Protein AF-A0A0Q8QWX1-F1 (afdb_monomer_lite)

Foldseek 3Di:
DFQKKWFADPPDPKWIKIWHQDPLFIFIWIWFADLVLDIWTGGRNDIDDPCPPWWDFDDDRDSAKGFIATNVRDGQWMWGDDPPAIAIAHQTAINVNHTQWGADVQHIDGPGDIDTHPPHDRGD

Radius of gyration: 13.35 Å; chains: 1; bounding box: 36×28×30 Å

pLDDT: mean 73.09, std 13.47, range [31.92, 90.94]

Secondary structure (DSSP, 8-state):
--SEEEEE-TTSSS-EEEEEEETTEEEEEEEEE-TTS-EEEEETTEEESS--TT-EEEEEEETTEEEEE-TTS-EEEEEEEETTEEEEEEEEE-TTS-EEEEEETTEEEESS-EEE-TT-----

Structure (mmCIF, N/CA/C/O backbone):
data_AF-A0A0Q8QWX1-F1
#
_entry.id   AF-A0A0Q8QWX1-F1
#
loop_
_atom_site.group_PDB
_atom_site.id
_atom_site.type_symbol
_atom_site.label_atom_id
_atom_site.label_alt_id
_atom_site.label_comp_id
_atom_site.label_asym_id
_atom_site.label_entity_id
_atom_site.label_seq_id
_atom_site.pdbx_PDB_ins_code
_atom_site.Cartn_x
_atom_site.Cartn_y
_atom_site.Cartn_z
_atom_site.occupancy
_atom_site.B_iso_or_equiv
_atom_site.auth_seq_id
_atom_site.auth_comp_id
_atom_site.auth_asym_id
_atom_site.auth_atom_id
_atom_site.pdbx_PDB_model_num
ATOM 1 N N . MET A 1 1 ? -18.064 -0.257 6.386 1.00 57.66 1 MET A N 1
ATOM 2 C CA . MET A 1 1 ? -16.780 -0.575 7.038 1.00 57.66 1 MET A CA 1
ATOM 3 C C . MET A 1 1 ? -16.181 -1.756 6.305 1.00 57.66 1 MET A C 1
ATOM 5 O O . MET A 1 1 ? -16.746 -2.840 6.384 1.00 57.66 1 MET A O 1
ATOM 9 N N . CYS A 1 2 ? -15.138 -1.499 5.520 1.00 61.31 2 CYS A N 1
ATOM 10 C CA . CYS A 1 2 ? -14.437 -2.520 4.751 1.00 61.31 2 CYS A CA 1
ATOM 11 C C . CYS A 1 2 ? -13.676 -3.422 5.729 1.00 61.31 2 CYS A C 1
ATOM 13 O O . CYS A 1 2 ? -12.858 -2.917 6.485 1.00 61.31 2 CYS A O 1
ATOM 15 N N . ASP A 1 3 ? -13.970 -4.715 5.777 1.00 73.81 3 ASP A N 1
ATOM 16 C CA . ASP A 1 3 ? -13.273 -5.655 6.668 1.00 73.81 3 ASP A CA 1
ATOM 17 C C . ASP A 1 3 ? -11.949 -6.168 6.081 1.00 73.81 3 ASP A C 1
ATOM 19 O O . ASP A 1 3 ? -11.089 -6.664 6.814 1.00 73.81 3 ASP A O 1
ATOM 23 N N . TYR A 1 4 ? -11.784 -6.023 4.765 1.00 80.25 4 TYR A N 1
ATOM 24 C CA . TYR A 1 4 ? -10.652 -6.534 4.009 1.00 80.25 4 TYR A CA 1
ATOM 25 C C . TYR A 1 4 ? -10.417 -5.749 2.716 1.00 80.25 4 TYR A C 1
ATOM 27 O O . TYR A 1 4 ? -11.363 -5.375 2.025 1.00 80.25 4 TYR A O 1
ATOM 35 N N . PHE A 1 5 ? -9.161 -5.574 2.328 1.00 80.88 5 PHE A N 1
ATOM 36 C CA . PHE A 1 5 ? -8.777 -4.980 1.055 1.00 80.88 5 PHE A CA 1
ATOM 37 C C . PHE A 1 5 ? -7.471 -5.605 0.551 1.00 80.88 5 PHE A C 1
ATOM 39 O O . PHE A 1 5 ? -6.583 -5.902 1.346 1.00 80.88 5 PHE A O 1
ATOM 46 N N . GLU A 1 6 ? -7.353 -5.783 -0.764 1.00 86.88 6 GLU A N 1
ATOM 47 C CA . GLU A 1 6 ? -6.134 -6.247 -1.432 1.00 86.88 6 GLU A CA 1
ATOM 48 C C . GLU A 1 6 ? -5.912 -5.481 -2.744 1.00 86.88 6 GLU A C 1
ATOM 50 O O . GLU A 1 6 ? -6.830 -5.338 -3.556 1.00 86.88 6 GLU A O 1
ATOM 55 N N . LEU A 1 7 ? -4.675 -5.041 -2.968 1.00 87.25 7 LEU A N 1
ATOM 56 C CA . LEU A 1 7 ? -4.129 -4.550 -4.232 1.00 87.25 7 LEU A CA 1
ATOM 57 C C . LEU A 1 7 ? -2.976 -5.445 -4.666 1.00 87.25 7 LEU A C 1
ATOM 59 O O . LEU A 1 7 ? -2.096 -5.774 -3.873 1.00 87.25 7 LEU A O 1
ATOM 63 N N . GLY A 1 8 ? -2.933 -5.781 -5.948 1.00 88.38 8 GLY A N 1
ATOM 64 C CA . GLY A 1 8 ? -1.887 -6.616 -6.518 1.00 88.38 8 GLY A CA 1
ATOM 65 C C . GLY A 1 8 ? -2.031 -8.088 -6.137 1.00 88.38 8 GLY A C 1
ATOM 66 O O . GLY A 1 8 ? -3.138 -8.611 -6.024 1.00 88.38 8 GLY A O 1
ATOM 67 N N . ASN A 1 9 ? -0.903 -8.791 -6.019 1.00 86.62 9 ASN A N 1
ATOM 68 C CA . ASN A 1 9 ? -0.883 -10.233 -5.762 1.00 86.62 9 ASN A CA 1
ATOM 69 C C . ASN A 1 9 ? 0.281 -10.609 -4.839 1.00 86.62 9 ASN A C 1
ATOM 71 O O . ASN A 1 9 ? 1.443 -10.473 -5.222 1.00 86.62 9 ASN A O 1
ATOM 75 N N . SER A 1 10 ? -0.037 -11.165 -3.668 1.00 86.19 10 SER A N 1
ATOM 76 C CA . SER A 1 10 ? 0.939 -11.608 -2.660 1.00 86.19 10 SER A CA 1
ATOM 77 C C . SER A 1 10 ? 1.924 -12.666 -3.167 1.00 86.19 10 SER A C 1
ATOM 79 O O . SER A 1 10 ? 3.057 -12.738 -2.694 1.00 86.19 10 SER A O 1
ATOM 81 N N . SER A 1 11 ? 1.513 -13.469 -4.152 1.00 84.62 11 SER A N 1
ATOM 82 C CA . SER A 1 11 ? 2.333 -14.521 -4.769 1.00 84.62 11 SER A CA 1
ATOM 83 C C . SER A 1 11 ? 3.154 -14.029 -5.967 1.00 84.62 11 SER A C 1
ATOM 85 O O . SER A 1 11 ? 3.980 -14.774 -6.488 1.00 84.62 11 SER A O 1
ATOM 87 N N . GLY A 1 12 ? 2.906 -12.805 -6.448 1.00 81.81 12 GLY A N 1
ATOM 88 C CA . GLY A 1 12 ? 3.642 -12.204 -7.560 1.00 81.81 12 GLY A CA 1
ATOM 89 C C . GLY A 1 12 ? 4.986 -11.615 -7.128 1.00 81.81 12 GLY A C 1
ATOM 90 O O . GLY A 1 12 ? 5.315 -11.612 -5.946 1.00 81.81 12 GLY A O 1
ATOM 91 N N . ASN A 1 13 ? 5.747 -11.075 -8.086 1.00 79.12 13 ASN A N 1
ATOM 92 C CA . ASN A 1 13 ? 6.985 -10.312 -7.838 1.00 79.12 13 ASN A CA 1
ATOM 93 C C . ASN A 1 13 ? 6.783 -8.792 -7.911 1.00 79.12 13 ASN A C 1
ATOM 95 O O . ASN A 1 13 ? 7.735 -8.042 -7.732 1.00 79.12 13 ASN A O 1
ATOM 99 N N . ASP A 1 14 ? 5.564 -8.352 -8.198 1.00 87.00 14 ASP A N 1
ATOM 100 C CA . ASP A 1 14 ? 5.226 -6.941 -8.334 1.00 87.00 14 ASP A CA 1
ATOM 101 C C . ASP A 1 14 ? 4.660 -6.393 -7.010 1.00 87.00 14 ASP A C 1
ATOM 103 O O . ASP A 1 14 ? 4.822 -7.006 -5.948 1.00 87.00 14 ASP A O 1
ATOM 107 N N . VAL A 1 15 ? 4.013 -5.234 -7.073 1.00 87.81 15 VAL A N 1
ATOM 108 C CA . VAL A 1 15 ? 3.299 -4.610 -5.957 1.00 87.81 15 VAL A CA 1
ATOM 109 C C . VAL A 1 15 ? 2.233 -5.529 -5.343 1.00 87.81 15 VAL A C 1
ATOM 111 O O . VAL A 1 15 ? 1.484 -6.224 -6.036 1.00 87.81 15 VAL A O 1
ATOM 114 N N . TRP A 1 16 ? 2.152 -5.498 -4.017 1.00 90.94 16 TRP A N 1
ATOM 115 C CA . TRP A 1 16 ? 1.099 -6.128 -3.234 1.00 90.94 16 TRP A CA 1
ATOM 116 C C . TRP A 1 16 ? 0.822 -5.299 -1.982 1.00 90.94 16 TRP A C 1
ATOM 118 O O . TRP A 1 16 ? 1.752 -4.884 -1.298 1.00 90.94 16 TRP A O 1
ATOM 128 N N . LEU A 1 17 ? -0.442 -5.080 -1.653 1.00 88.25 17 LEU A N 1
ATOM 129 C CA . LEU A 1 17 ? -0.860 -4.475 -0.397 1.00 88.25 17 LEU A CA 1
ATOM 130 C C . LEU A 1 17 ? -2.150 -5.141 0.060 1.00 88.25 17 LEU A C 1
ATOM 132 O O . LEU A 1 17 ? -3.087 -5.268 -0.716 1.00 88.25 17 LEU A O 1
ATOM 136 N N . GLU A 1 18 ? -2.202 -5.550 1.314 1.00 88.12 18 GLU A N 1
ATOM 137 C CA . GLU A 1 18 ? -3.357 -6.155 1.956 1.00 88.12 18 GLU A CA 1
ATOM 138 C C . GLU A 1 18 ? -3.635 -5.428 3.270 1.00 88.12 18 GLU A C 1
ATOM 140 O O . GLU A 1 18 ? -2.713 -5.124 4.027 1.00 88.12 18 GLU A O 1
ATOM 145 N N . GLY A 1 19 ? -4.909 -5.172 3.552 1.00 83.75 19 GLY A N 1
ATOM 146 C CA . GLY A 1 19 ? -5.383 -4.645 4.825 1.00 83.75 19 GLY A CA 1
ATOM 147 C C . GLY A 1 19 ? -6.556 -5.462 5.343 1.00 83.75 19 GLY A C 1
ATOM 148 O O . GLY A 1 19 ? -7.443 -5.838 4.578 1.00 83.75 19 GLY A O 1
ATOM 149 N N . ARG A 1 20 ? -6.572 -5.739 6.645 1.00 83.75 20 ARG A N 1
ATOM 150 C CA . ARG A 1 20 ? -7.645 -6.492 7.309 1.00 83.75 20 ARG A CA 1
ATOM 151 C C . ARG A 1 20 ? -7.862 -6.003 8.732 1.00 83.75 20 ARG A C 1
ATOM 153 O O . ARG A 1 20 ? -6.916 -5.545 9.366 1.00 83.75 20 ARG A O 1
ATOM 160 N N . ILE A 1 21 ? -9.078 -6.160 9.247 1.00 76.69 21 ILE A N 1
ATOM 161 C CA . ILE A 1 21 ? -9.365 -5.881 10.659 1.00 76.69 21 ILE A CA 1
ATOM 162 C C . ILE A 1 21 ? -8.972 -7.096 11.511 1.00 76.69 21 ILE A C 1
ATOM 164 O O . ILE A 1 21 ? -9.502 -8.192 11.326 1.00 76.69 21 ILE A O 1
ATOM 168 N N . VAL A 1 22 ? -8.065 -6.897 12.465 1.00 78.88 22 VAL A N 1
ATOM 169 C CA . VAL A 1 22 ? -7.658 -7.873 13.484 1.00 78.88 22 VAL A CA 1
ATOM 170 C C . VAL A 1 22 ? -7.937 -7.253 14.846 1.00 78.88 22 VAL A C 1
ATOM 172 O O . VAL A 1 22 ? -7.451 -6.170 15.134 1.00 78.88 22 VAL A O 1
ATOM 175 N N . GLU A 1 23 ? -8.769 -7.906 15.661 1.00 81.31 23 GLU A N 1
ATOM 176 C CA . GLU A 1 23 ? -9.106 -7.438 17.021 1.00 81.31 23 GLU A CA 1
ATOM 177 C C . GLU A 1 23 ? -9.652 -5.992 17.091 1.00 81.31 23 GLU A C 1
ATOM 179 O O . GLU A 1 23 ? -9.574 -5.334 18.121 1.00 81.31 23 GLU A O 1
ATOM 184 N N . GLY A 1 24 ? -10.271 -5.509 16.007 1.00 73.75 24 GLY A N 1
ATOM 185 C CA . GLY A 1 24 ? -10.820 -4.150 15.917 1.00 73.75 24 GLY A CA 1
ATOM 186 C C . GLY A 1 24 ? -9.850 -3.104 15.360 1.00 73.75 24 GLY A C 1
ATOM 187 O O . GLY A 1 24 ? -10.258 -1.963 15.168 1.00 73.75 24 GLY A O 1
ATOM 188 N N . GLU A 1 25 ? -8.616 -3.489 15.034 1.00 72.50 25 GLU A N 1
ATOM 189 C CA . GLU A 1 25 ? -7.600 -2.619 14.438 1.00 72.50 25 GLU A CA 1
ATOM 190 C C . GLU A 1 25 ? -7.310 -3.019 12.989 1.00 72.50 25 GLU A C 1
ATOM 192 O O . GLU A 1 25 ? -7.311 -4.203 12.644 1.00 72.50 25 GLU A O 1
ATOM 197 N N . PHE A 1 26 ? -7.036 -2.046 12.118 1.00 74.06 26 PHE A N 1
ATOM 198 C CA . PHE A 1 26 ? -6.544 -2.357 10.779 1.00 74.06 26 PHE A CA 1
ATOM 199 C C . PHE A 1 26 ? -5.061 -2.724 10.810 1.00 74.06 26 PHE A C 1
ATOM 201 O O . PHE A 1 26 ? -4.203 -1.954 11.245 1.00 74.06 26 PHE A O 1
ATOM 208 N N . VAL A 1 27 ? -4.767 -3.896 10.258 1.00 80.12 27 VAL A N 1
ATOM 209 C CA . VAL A 1 27 ? -3.419 -4.426 10.098 1.00 80.12 27 VAL A CA 1
ATOM 210 C C . VAL A 1 27 ? -3.103 -4.540 8.615 1.00 80.12 27 VAL A C 1
ATOM 212 O O . VAL A 1 27 ? -3.881 -5.130 7.860 1.00 80.12 27 VAL A O 1
ATOM 215 N N . PHE A 1 28 ? -1.948 -4.009 8.212 1.00 81.75 28 PHE A N 1
ATOM 216 C CA . PHE A 1 28 ? -1.520 -3.991 6.816 1.00 81.75 28 PHE A CA 1
ATOM 217 C C . PHE A 1 28 ? -0.265 -4.817 6.575 1.00 81.75 28 PHE A C 1
ATOM 219 O O . PHE A 1 28 ? 0.695 -4.770 7.343 1.00 81.75 28 PHE A O 1
ATOM 226 N N . ASN A 1 29 ? -0.249 -5.525 5.453 1.00 86.50 29 ASN A N 1
ATOM 227 C CA . ASN A 1 29 ? 0.911 -6.245 4.950 1.00 86.50 29 ASN A CA 1
ATOM 228 C C . ASN A 1 29 ? 1.105 -5.909 3.477 1.00 86.50 29 ASN A C 1
ATOM 230 O O . ASN A 1 29 ? 0.133 -5.743 2.751 1.00 86.50 29 ASN A O 1
ATOM 234 N N . GLY A 1 30 ? 2.339 -5.803 3.003 1.00 87.56 30 GLY A N 1
ATOM 235 C CA . GLY A 1 30 ? 2.540 -5.449 1.607 1.00 87.56 30 GLY A CA 1
ATOM 236 C C . GLY A 1 30 ? 3.980 -5.468 1.148 1.00 87.56 30 GLY A C 1
ATOM 237 O O . GLY A 1 30 ? 4.914 -5.397 1.940 1.00 87.56 30 GLY A O 1
ATOM 238 N N . ARG A 1 31 ? 4.140 -5.530 -0.168 1.00 88.12 31 ARG A N 1
ATOM 239 C CA . ARG A 1 31 ? 5.359 -5.250 -0.910 1.00 88.12 31 ARG A CA 1
ATOM 240 C C . ARG A 1 31 ? 5.095 -4.027 -1.783 1.00 88.12 31 ARG A C 1
ATOM 242 O O . ARG A 1 31 ? 4.332 -4.106 -2.743 1.00 88.12 31 ARG A O 1
ATOM 249 N N . LEU A 1 32 ? 5.718 -2.906 -1.450 1.00 85.75 32 LEU A N 1
ATOM 250 C CA . LEU A 1 32 ? 5.459 -1.614 -2.078 1.00 85.75 32 LEU A CA 1
ATOM 251 C C . LEU A 1 32 ? 6.727 -1.102 -2.748 1.00 85.75 32 LEU A C 1
ATOM 253 O O . LEU A 1 32 ? 7.816 -1.219 -2.187 1.00 85.75 32 LEU A O 1
ATOM 257 N N . TYR A 1 33 ? 6.582 -0.507 -3.926 1.00 84.19 33 TYR A N 1
ATOM 258 C CA . TYR A 1 33 ? 7.677 0.192 -4.586 1.00 84.19 33 TYR A CA 1
ATOM 259 C C . TYR A 1 33 ? 7.436 1.694 -4.532 1.00 84.19 33 TYR A C 1
ATOM 261 O O . TYR A 1 33 ? 6.314 2.170 -4.719 1.00 84.19 33 TYR A O 1
ATOM 269 N N . LEU A 1 34 ? 8.514 2.430 -4.282 1.00 78.19 34 LEU A N 1
ATOM 270 C CA . LEU A 1 34 ? 8.559 3.872 -4.463 1.00 78.19 34 LEU A CA 1
ATOM 271 C C . LEU A 1 34 ? 8.683 4.210 -5.950 1.00 78.19 34 LEU A C 1
ATOM 273 O O . LEU A 1 34 ? 9.104 3.385 -6.762 1.00 78.19 34 LEU A O 1
ATOM 277 N N . LYS A 1 35 ? 8.422 5.472 -6.297 1.00 79.88 35 LYS A N 1
ATOM 278 C CA . LYS A 1 35 ? 8.585 5.999 -7.662 1.00 79.88 35 LYS A CA 1
ATOM 279 C C . LYS A 1 35 ? 9.973 5.734 -8.261 1.00 79.88 35 LYS A C 1
ATOM 281 O O . LYS A 1 35 ? 10.110 5.584 -9.469 1.00 79.88 35 LYS A O 1
ATOM 286 N N . ASN A 1 36 ? 11.008 5.683 -7.422 1.00 77.50 36 ASN A N 1
ATOM 287 C CA . ASN A 1 36 ? 12.392 5.409 -7.824 1.00 77.50 36 ASN A CA 1
ATOM 288 C C . ASN A 1 36 ? 12.735 3.904 -7.894 1.00 77.50 36 ASN A C 1
ATOM 290 O O . ASN A 1 36 ? 13.905 3.559 -8.044 1.00 77.50 36 ASN A O 1
ATOM 294 N N . GLY A 1 37 ? 11.750 3.012 -7.751 1.00 76.38 37 GLY A N 1
ATOM 295 C CA . GLY A 1 37 ? 11.931 1.560 -7.789 1.00 76.38 37 GLY A CA 1
ATOM 296 C C . GLY A 1 37 ? 12.489 0.949 -6.500 1.00 76.38 37 GLY A C 1
ATOM 297 O O . GLY A 1 37 ? 12.657 -0.270 -6.433 1.00 76.38 37 GLY A O 1
ATOM 298 N N . LYS A 1 38 ? 12.761 1.747 -5.454 1.00 78.00 38 LYS A N 1
ATOM 299 C CA . LYS A 1 38 ? 13.148 1.214 -4.140 1.00 78.00 38 LYS A CA 1
ATOM 300 C C . LYS A 1 38 ? 11.991 0.399 -3.555 1.00 78.00 38 LYS A C 1
ATOM 302 O O . LYS A 1 38 ? 10.852 0.864 -3.514 1.00 78.00 38 LYS A O 1
ATOM 307 N N . LEU A 1 39 ? 12.309 -0.799 -3.072 1.00 78.50 39 LEU A N 1
ATOM 308 C CA . LEU A 1 39 ? 11.355 -1.706 -2.444 1.00 78.50 39 LEU A CA 1
ATOM 309 C C . LEU A 1 39 ? 11.232 -1.444 -0.936 1.00 78.50 39 LEU A C 1
ATOM 311 O O . LEU A 1 39 ? 12.239 -1.383 -0.230 1.00 78.50 39 LEU A O 1
ATOM 315 N N . GLY A 1 40 ? 9.999 -1.406 -0.437 1.00 75.12 40 GLY A N 1
ATOM 316 C CA . GLY A 1 40 ? 9.658 -1.530 0.978 1.00 75.12 40 GLY A CA 1
ATOM 317 C C . GLY A 1 40 ? 8.717 -2.700 1.217 1.00 75.12 40 GLY A C 1
ATOM 318 O O . GLY A 1 40 ? 7.897 -3.046 0.368 1.00 75.12 40 GLY A O 1
ATOM 319 N N . THR A 1 41 ? 8.838 -3.338 2.378 1.00 76.25 41 THR A N 1
ATOM 320 C CA . THR A 1 41 ? 7.844 -4.313 2.838 1.00 76.25 41 THR A CA 1
ATOM 321 C C . THR A 1 41 ? 7.144 -3.743 4.059 1.00 76.25 41 THR A C 1
ATOM 323 O O . THR A 1 41 ? 7.756 -3.079 4.891 1.00 76.25 41 THR A O 1
ATOM 326 N N . LEU A 1 42 ? 5.851 -3.992 4.164 1.00 77.88 42 LEU A N 1
ATOM 327 C CA . LEU A 1 42 ? 5.049 -3.701 5.333 1.00 77.88 42 LEU A CA 1
ATOM 328 C C . LEU A 1 42 ? 4.641 -5.038 5.945 1.00 77.88 42 LEU A C 1
ATOM 330 O O . LEU A 1 42 ? 4.128 -5.898 5.230 1.00 77.88 42 LEU A O 1
ATOM 334 N N . ILE A 1 43 ? 4.906 -5.234 7.234 1.00 78.19 43 ILE A N 1
ATOM 335 C CA . ILE A 1 43 ? 4.427 -6.397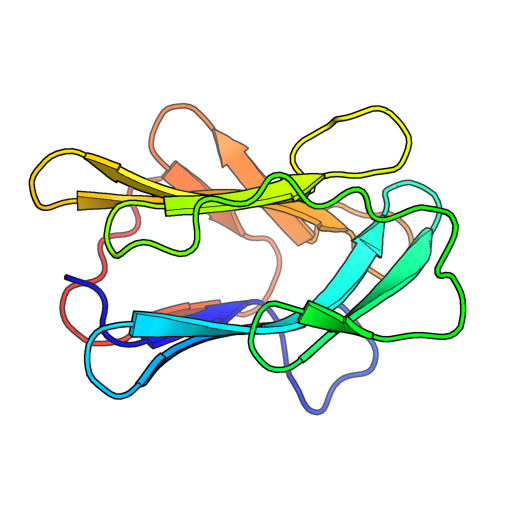 7.982 1.00 78.19 43 ILE A CA 1
ATOM 336 C C . ILE A 1 43 ? 3.787 -5.909 9.273 1.00 78.19 43 ILE A C 1
ATOM 338 O O . ILE A 1 43 ? 4.439 -5.232 10.068 1.00 78.19 43 ILE A O 1
ATOM 342 N N . ASP A 1 44 ? 2.526 -6.265 9.472 1.00 76.88 44 ASP A N 1
ATOM 343 C CA . ASP A 1 44 ? 1.697 -5.865 10.607 1.00 76.88 44 ASP A CA 1
ATOM 344 C C . ASP A 1 44 ? 1.643 -4.340 10.825 1.00 76.88 44 ASP A C 1
ATOM 346 O O . ASP A 1 44 ? 1.734 -3.848 11.945 1.00 76.88 44 ASP A O 1
ATOM 350 N N . SER A 1 45 ? 1.533 -3.571 9.738 1.00 72.44 45 SER A N 1
ATOM 351 C CA . SER A 1 45 ? 1.557 -2.097 9.719 1.00 72.44 45 SER A CA 1
ATOM 352 C C . SER A 1 45 ? 2.921 -1.465 10.045 1.00 72.44 45 SER A C 1
ATOM 354 O O . SER A 1 45 ? 3.035 -0.236 10.130 1.00 72.44 45 SER A O 1
ATOM 356 N N . PHE A 1 46 ? 3.982 -2.271 10.160 1.00 72.00 46 PHE A N 1
ATOM 357 C CA . PHE A 1 46 ? 5.355 -1.807 10.363 1.00 72.00 46 PHE A CA 1
ATOM 358 C C . PHE A 1 46 ? 6.205 -1.977 9.105 1.00 72.00 46 PHE A C 1
ATOM 360 O O . PHE A 1 46 ? 6.240 -3.075 8.540 1.00 72.00 46 PHE A O 1
ATOM 367 N N . PRO A 1 47 ? 6.951 -0.941 8.681 1.00 70.44 47 PRO A N 1
ATOM 368 C CA . PRO A 1 47 ? 7.971 -1.107 7.658 1.00 70.44 47 PRO A CA 1
ATOM 369 C C . PRO A 1 47 ? 8.987 -2.171 8.095 1.00 70.44 47 PRO A C 1
ATOM 371 O O . PRO A 1 47 ? 9.574 -2.088 9.174 1.00 70.44 47 PRO A O 1
ATOM 374 N N . LYS A 1 48 ? 9.198 -3.184 7.257 1.00 65.06 48 LYS A N 1
ATOM 375 C CA . LYS A 1 48 ? 10.255 -4.189 7.387 1.00 65.06 48 LYS A CA 1
ATOM 376 C C . LYS A 1 48 ? 11.026 -4.253 6.072 1.00 65.06 48 LYS A C 1
ATOM 378 O O . LYS A 1 48 ? 10.443 -4.196 4.997 1.00 65.06 48 LYS A O 1
ATOM 383 N N . GLY A 1 49 ? 12.347 -4.375 6.127 1.00 52.91 49 GLY A N 1
ATOM 384 C CA . GLY A 1 49 ? 13.161 -4.493 4.916 1.00 52.91 49 GLY A CA 1
ATOM 385 C C . GLY A 1 49 ? 14.572 -3.928 5.067 1.00 52.91 49 GLY A C 1
ATOM 386 O O . GLY A 1 49 ? 14.880 -3.311 6.085 1.00 52.91 49 GLY A O 1
ATOM 387 N N . PRO A 1 50 ? 15.437 -4.151 4.061 1.00 39.91 50 PRO A N 1
ATOM 388 C CA . PRO A 1 50 ? 16.859 -3.802 4.111 1.00 39.91 50 PRO A CA 1
ATOM 389 C C . PRO A 1 50 ? 17.128 -2.292 4.063 1.00 39.91 50 PRO A C 1
ATOM 391 O O . PRO A 1 50 ? 18.250 -1.871 4.322 1.00 39.91 50 PRO A O 1
ATOM 394 N N . VAL A 1 51 ? 16.117 -1.480 3.744 1.00 48.25 51 VAL A N 1
ATOM 395 C CA . VAL A 1 51 ? 16.234 -0.025 3.644 1.00 48.25 51 VAL A CA 1
ATOM 396 C C . VAL A 1 51 ? 15.424 0.606 4.777 1.00 48.25 51 VAL A C 1
ATOM 398 O O . VAL A 1 51 ? 14.255 0.938 4.611 1.00 48.25 51 VAL A O 1
ATOM 401 N N . GLN A 1 52 ? 16.030 0.719 5.963 1.00 47.91 52 GLN A N 1
ATOM 402 C CA . GLN A 1 52 ? 15.474 1.536 7.055 1.00 47.91 52 GLN A CA 1
ATOM 403 C C . GLN A 1 52 ? 15.479 3.033 6.686 1.00 47.91 52 GLN A C 1
ATOM 405 O O . GLN A 1 52 ? 14.660 3.805 7.175 1.00 47.91 52 GLN A O 1
ATOM 410 N N . GLU A 1 53 ? 16.376 3.427 5.779 1.00 48.28 53 GLU A N 1
ATOM 411 C CA . GLU A 1 53 ? 16.546 4.783 5.258 1.00 48.28 53 GLU A CA 1
ATOM 412 C C . GLU A 1 53 ? 15.594 5.034 4.077 1.00 48.28 53 GLU A C 1
ATOM 414 O O . GLU A 1 53 ? 15.953 4.878 2.911 1.00 48.28 53 GLU A O 1
ATOM 419 N N . GLY A 1 54 ? 14.339 5.371 4.366 1.00 46.59 54 GLY A N 1
ATOM 420 C CA . GLY A 1 54 ? 13.420 5.843 3.323 1.00 46.59 54 GLY A CA 1
ATOM 421 C C . GLY A 1 54 ? 11.932 5.735 3.627 1.00 46.59 54 GLY A C 1
ATOM 422 O O . GLY A 1 54 ? 11.116 6.130 2.800 1.00 46.59 54 GLY A O 1
ATOM 423 N N . TRP A 1 55 ? 11.582 5.203 4.797 1.00 59.75 55 TRP A N 1
ATOM 424 C CA . TRP A 1 55 ? 10.203 5.040 5.238 1.00 59.75 55 TRP A CA 1
ATOM 425 C C . TRP A 1 55 ? 10.045 5.765 6.567 1.00 59.75 55 TRP A C 1
ATOM 427 O O . TRP A 1 55 ? 10.510 5.286 7.604 1.00 59.75 55 TRP A O 1
ATOM 437 N N . THR A 1 56 ? 9.423 6.940 6.540 1.00 51.97 56 THR A N 1
ATOM 438 C CA . THR A 1 56 ? 9.215 7.739 7.750 1.00 51.97 56 THR A CA 1
ATOM 439 C C . THR A 1 56 ? 7.794 7.493 8.236 1.00 51.97 56 THR A C 1
ATOM 441 O O . THR A 1 56 ? 6.822 7.853 7.579 1.00 51.97 56 THR A O 1
ATOM 444 N N . GLN A 1 57 ? 7.642 6.828 9.379 1.00 55.50 57 GLN A N 1
ATOM 445 C CA . GLN A 1 57 ? 6.322 6.600 9.960 1.00 55.50 57 GLN A CA 1
ATOM 446 C C . GLN A 1 57 ? 5.760 7.914 10.519 1.00 55.50 57 GLN A C 1
ATOM 448 O O . GLN A 1 57 ? 6.404 8.543 11.361 1.00 55.50 57 GLN A O 1
ATOM 453 N N . ARG A 1 58 ? 4.520 8.272 10.160 1.00 49.97 58 ARG A N 1
ATOM 454 C CA . ARG A 1 58 ? 3.698 9.168 10.983 1.00 49.97 58 ARG A CA 1
ATOM 455 C C . ARG A 1 58 ? 2.597 8.341 11.632 1.00 49.97 58 ARG A C 1
ATOM 457 O O . ARG A 1 58 ? 1.691 7.836 10.985 1.00 49.97 58 ARG A O 1
ATOM 464 N N . ARG A 1 59 ? 2.728 8.129 12.941 1.00 50.12 59 ARG A N 1
ATOM 465 C CA . ARG A 1 59 ? 1.847 7.249 13.709 1.00 50.12 59 ARG A CA 1
ATOM 466 C C . ARG A 1 59 ? 0.684 8.045 14.293 1.00 50.12 59 ARG A C 1
ATOM 468 O O . ARG A 1 59 ? 0.858 8.773 15.266 1.00 50.12 59 ARG A O 1
ATOM 475 N N . LYS A 1 60 ? -0.508 7.811 13.765 1.00 49.12 60 LYS A N 1
ATOM 476 C CA . LYS A 1 60 ? -1.614 7.351 14.602 1.00 49.12 60 LYS A CA 1
ATOM 477 C C . LYS A 1 60 ? -1.922 5.941 14.114 1.00 49.12 60 LYS A C 1
ATOM 479 O O . LYS A 1 60 ? -2.094 5.742 12.927 1.00 49.12 60 LYS A O 1
ATOM 484 N N . LEU A 1 61 ? -1.766 4.954 14.989 1.00 52.81 61 LEU A N 1
ATOM 485 C CA . LEU A 1 61 ? -2.346 3.625 14.811 1.00 52.81 61 LEU A CA 1
ATOM 486 C C . LEU A 1 61 ? -3.574 3.659 15.706 1.00 52.81 61 LEU A C 1
ATOM 488 O O . LEU A 1 61 ? -3.520 3.226 16.852 1.00 52.81 61 LEU A O 1
ATOM 492 N N . ASP A 1 62 ? -4.608 4.342 15.257 1.00 57.91 62 ASP A N 1
ATOM 493 C CA . ASP A 1 62 ? -5.909 4.277 15.897 1.00 57.91 62 ASP A CA 1
ATOM 494 C C . ASP A 1 62 ? -6.924 3.821 14.849 1.00 57.91 62 ASP A C 1
ATOM 496 O O . ASP A 1 62 ? -6.589 3.645 13.675 1.00 57.91 62 ASP A O 1
ATOM 500 N N . ALA A 1 63 ? -8.155 3.554 15.277 1.00 59.41 63 ALA A N 1
ATOM 501 C CA . ALA A 1 63 ? -9.215 3.110 14.376 1.00 59.41 63 ALA A CA 1
ATOM 502 C C . ALA A 1 63 ? -9.530 4.135 13.267 1.00 59.41 63 ALA A C 1
ATOM 504 O O . ALA A 1 63 ? -10.228 3.795 12.311 1.00 59.41 63 ALA A O 1
ATOM 505 N N . ASP A 1 64 ? -9.015 5.362 13.393 1.00 64.81 64 ASP A N 1
ATOM 506 C CA . ASP A 1 64 ? -9.375 6.502 12.567 1.00 64.81 64 ASP A CA 1
ATOM 507 C C . ASP A 1 64 ? -8.318 6.835 11.502 1.00 64.81 64 ASP A C 1
ATOM 509 O O . ASP A 1 64 ? -8.615 7.622 10.600 1.00 64.81 64 ASP A O 1
ATOM 513 N N . GLY A 1 65 ? -7.126 6.219 11.528 1.00 66.56 65 GLY A N 1
ATOM 514 C CA . GLY A 1 65 ? -6.206 6.313 10.396 1.00 66.56 65 GLY A CA 1
ATOM 515 C C . GLY A 1 65 ? -4.805 5.730 10.568 1.00 66.56 65 GLY A C 1
ATOM 516 O O . GLY A 1 65 ? -4.438 5.206 11.616 1.00 66.56 65 GLY A O 1
ATOM 517 N N . TYR A 1 66 ? -4.034 5.806 9.481 1.00 74.12 66 TYR A N 1
ATOM 518 C CA . TYR A 1 66 ? -2.630 5.405 9.345 1.00 74.12 66 TYR A CA 1
ATOM 519 C C . TYR A 1 66 ? -2.022 6.066 8.106 1.00 74.12 66 TYR A C 1
ATOM 521 O O . TYR A 1 66 ? -2.681 6.127 7.072 1.00 74.12 66 TYR A O 1
ATOM 529 N N . GLU A 1 67 ? -0.753 6.473 8.169 1.00 76.69 67 GLU A N 1
ATOM 530 C CA . GLU A 1 67 ? 0.000 6.964 7.010 1.00 76.69 67 GLU A CA 1
ATOM 531 C C . GLU A 1 67 ? 1.416 6.371 6.974 1.00 76.69 67 GLU A C 1
ATOM 533 O O . GLU A 1 67 ? 2.135 6.302 7.978 1.00 76.69 67 GLU A O 1
ATOM 538 N N . LEU A 1 68 ? 1.830 5.988 5.773 1.00 75.50 68 LEU A N 1
ATOM 539 C CA . LEU A 1 68 ? 3.162 5.552 5.400 1.00 75.50 68 LEU A CA 1
ATOM 540 C C . LEU A 1 68 ? 3.738 6.572 4.422 1.00 75.50 68 LEU A C 1
ATOM 542 O O . LEU A 1 68 ? 3.216 6.740 3.317 1.00 75.50 68 LEU A O 1
ATOM 546 N N . LEU A 1 69 ? 4.813 7.237 4.840 1.00 77.00 69 LEU A N 1
ATOM 547 C CA . LEU A 1 69 ? 5.453 8.301 4.075 1.00 77.00 69 LEU A CA 1
ATOM 548 C C . LEU A 1 69 ? 6.789 7.841 3.491 1.00 77.00 69 LEU A C 1
ATOM 550 O O . LEU A 1 69 ? 7.481 7.004 4.085 1.00 77.00 69 LEU A O 1
ATOM 554 N N . ASP A 1 70 ? 7.164 8.424 2.356 1.00 73.31 70 ASP A N 1
ATOM 555 C CA . ASP A 1 70 ? 8.498 8.260 1.778 1.00 73.31 70 ASP A CA 1
ATOM 556 C C . ASP A 1 70 ? 9.559 9.122 2.495 1.00 73.31 70 ASP A C 1
ATOM 558 O O . ASP A 1 70 ? 9.312 9.751 3.531 1.00 73.31 70 ASP A O 1
ATOM 562 N N . GLU A 1 71 ? 10.776 9.137 1.946 1.00 72.00 71 GLU A N 1
ATOM 563 C CA . GLU A 1 71 ? 11.900 9.937 2.450 1.00 72.00 71 GLU A CA 1
ATOM 564 C C . GLU A 1 71 ? 11.689 11.458 2.327 1.00 72.00 71 GLU A C 1
ATOM 566 O O . GLU A 1 71 ? 12.365 12.227 3.009 1.00 72.00 71 GLU A O 1
ATOM 571 N N . HIS A 1 72 ? 10.734 11.897 1.503 1.00 75.69 72 HIS A N 1
ATOM 572 C CA . HIS A 1 72 ? 10.382 13.299 1.274 1.00 75.69 72 HIS A CA 1
ATOM 573 C C . HIS A 1 72 ? 9.122 13.735 2.039 1.00 75.69 72 HIS A C 1
ATOM 575 O O . HIS A 1 72 ? 8.789 14.919 2.032 1.00 75.69 72 HIS A O 1
ATOM 581 N N . GLY A 1 73 ? 8.442 12.809 2.724 1.00 73.12 73 GLY A N 1
ATOM 582 C CA . GLY A 1 73 ? 7.199 13.072 3.451 1.00 73.12 73 GLY A CA 1
ATOM 583 C C . GLY A 1 73 ? 5.929 12.914 2.612 1.00 73.12 73 GLY A C 1
ATOM 584 O O . GLY A 1 73 ? 4.858 13.296 3.078 1.00 73.12 73 GLY A O 1
ATOM 585 N N . GLU A 1 74 ? 6.023 12.347 1.409 1.00 76.75 74 GLU A N 1
ATOM 586 C CA . GLU A 1 74 ? 4.873 12.076 0.543 1.00 76.75 74 GLU A CA 1
ATOM 587 C C . GLU A 1 74 ? 4.141 10.806 0.987 1.00 76.75 74 GLU A C 1
ATOM 589 O O . GLU A 1 74 ? 4.773 9.790 1.287 1.00 76.75 74 GLU A O 1
ATOM 594 N N . VAL A 1 75 ? 2.803 10.838 0.998 1.00 76.06 75 VAL A N 1
ATOM 595 C CA . VAL A 1 75 ? 1.979 9.672 1.355 1.00 76.06 75 VAL A CA 1
ATOM 596 C C . VAL A 1 75 ? 2.081 8.617 0.257 1.00 76.06 75 VAL A C 1
ATOM 598 O O . VAL A 1 75 ? 1.605 8.802 -0.864 1.00 76.06 75 VAL A O 1
ATOM 601 N N . ILE A 1 76 ? 2.677 7.480 0.607 1.00 77.75 76 ILE A N 1
ATOM 602 C CA . ILE A 1 76 ? 2.765 6.284 -0.239 1.00 77.75 76 ILE A CA 1
ATOM 603 C C . ILE A 1 76 ? 1.503 5.450 -0.077 1.00 77.75 76 ILE A C 1
ATOM 605 O O . ILE A 1 76 ? 0.954 4.912 -1.038 1.00 77.75 76 ILE A O 1
ATOM 609 N N . PHE A 1 77 ? 1.076 5.308 1.169 1.00 77.50 77 PHE A N 1
ATOM 610 C CA . PHE A 1 77 ? -0.119 4.586 1.536 1.00 77.50 77 PHE A CA 1
ATOM 611 C C . PHE A 1 77 ? -0.643 5.142 2.850 1.00 77.50 77 PHE A C 1
ATOM 613 O O . PHE A 1 77 ? 0.118 5.355 3.784 1.00 77.50 77 PHE A O 1
ATOM 620 N N . GLY A 1 78 ? -1.942 5.313 2.953 1.00 74.69 78 GLY A N 1
ATOM 621 C CA . GLY A 1 78 ? -2.613 5.608 4.189 1.00 74.69 78 GLY A CA 1
ATOM 622 C C . GLY A 1 78 ? -4.073 5.223 4.101 1.00 74.69 78 GLY A C 1
ATOM 623 O O . GLY A 1 78 ? -4.614 4.949 3.029 1.00 74.69 78 GLY A O 1
ATOM 624 N N . TYR A 1 79 ? -4.714 5.199 5.254 1.00 73.88 79 TYR A N 1
ATOM 625 C CA . TYR A 1 79 ? -6.160 5.223 5.315 1.00 73.88 79 TYR A CA 1
ATOM 626 C C . TYR A 1 79 ? -6.591 6.189 6.407 1.00 73.88 79 TYR A C 1
ATOM 628 O O . TYR A 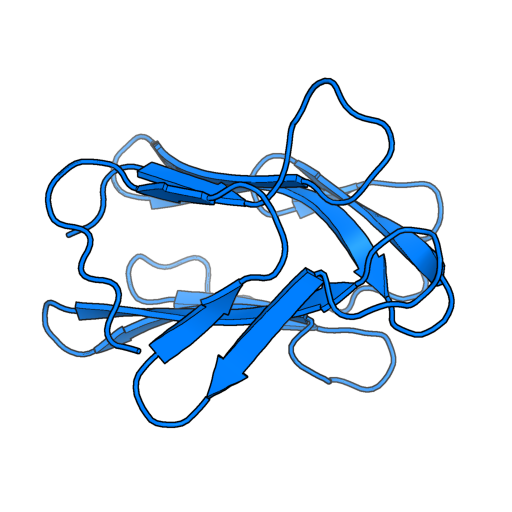1 79 ? -5.855 6.432 7.364 1.00 73.88 79 TYR A O 1
ATOM 636 N N . HIS A 1 80 ? -7.796 6.717 6.273 1.00 73.50 80 HIS A N 1
ATOM 637 C CA . HIS A 1 80 ? -8.460 7.453 7.332 1.00 73.50 80 HIS A CA 1
ATOM 638 C C . HIS A 1 80 ? -9.958 7.164 7.315 1.00 73.50 80 HIS A C 1
ATOM 640 O O . HIS A 1 80 ? -10.530 6.780 6.291 1.00 73.50 80 HIS A O 1
ATOM 646 N N . VAL A 1 81 ? -10.604 7.321 8.466 1.00 67.81 81 VAL A N 1
ATOM 647 C CA . VAL A 1 81 ? -12.053 7.158 8.592 1.00 67.81 81 VAL A CA 1
ATOM 648 C C . VAL A 1 81 ? -12.712 8.531 8.598 1.00 67.81 81 VAL A C 1
ATOM 650 O O . VAL A 1 81 ? -12.564 9.298 9.545 1.00 67.81 81 VAL A O 1
ATOM 653 N N . ASP A 1 82 ? -13.478 8.827 7.548 1.00 72.50 82 ASP A N 1
ATOM 654 C CA . ASP A 1 82 ? -14.360 9.994 7.497 1.00 72.50 82 ASP A CA 1
ATOM 655 C C . ASP A 1 82 ? -15.808 9.550 7.766 1.00 72.50 82 ASP A C 1
ATOM 657 O O . ASP A 1 82 ? -16.519 8.993 6.916 1.00 72.50 82 ASP A O 1
ATOM 661 N N . GLY A 1 83 ? -16.233 9.699 9.022 1.00 75.06 83 GLY A N 1
ATOM 662 C CA . GLY A 1 83 ? -17.538 9.253 9.501 1.00 75.06 83 GLY A CA 1
ATOM 663 C C . GLY A 1 83 ? -17.703 7.728 9.465 1.00 75.06 83 GLY A C 1
ATOM 664 O O . GLY A 1 83 ? -17.334 7.032 10.403 1.00 75.06 83 GLY A O 1
ATOM 665 N N . LYS A 1 84 ? -18.335 7.197 8.408 1.00 67.38 84 LYS A N 1
ATOM 666 C CA . LYS A 1 84 ? -18.536 5.741 8.195 1.00 67.38 84 LYS A CA 1
ATOM 667 C C . LYS A 1 84 ? -17.801 5.208 6.964 1.00 67.38 84 LYS A C 1
ATOM 669 O O . LYS A 1 84 ? -17.960 4.031 6.616 1.00 67.38 84 LYS A O 1
ATOM 674 N N . ILE A 1 85 ? -17.055 6.075 6.287 1.00 64.19 85 ILE A N 1
ATOM 675 C CA . ILE A 1 85 ? -16.346 5.783 5.049 1.00 64.19 85 ILE A CA 1
ATOM 676 C C . ILE A 1 85 ? -14.871 5.608 5.399 1.00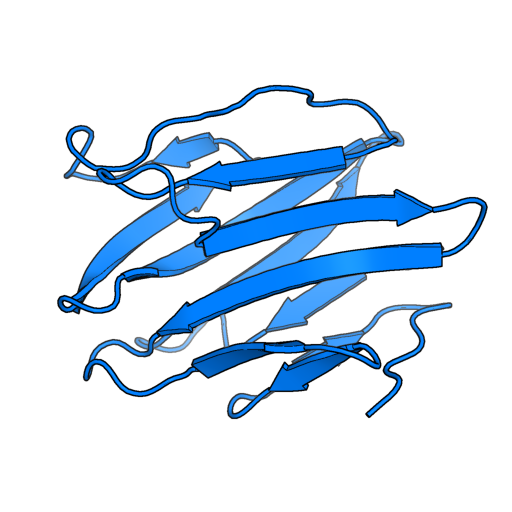 64.19 85 ILE A C 1
ATOM 678 O O . ILE A 1 85 ? -14.289 6.442 6.082 1.00 64.19 85 ILE A O 1
ATOM 682 N N . CYS A 1 86 ? -14.287 4.497 4.954 1.00 66.12 86 CYS A N 1
ATOM 683 C CA . CYS A 1 86 ? -12.841 4.318 4.979 1.00 66.12 86 CYS A CA 1
ATOM 684 C C . CYS A 1 86 ? -12.301 4.877 3.666 1.00 66.12 86 CYS A C 1
ATOM 686 O O . CYS A 1 86 ? -12.693 4.407 2.594 1.00 66.12 86 CYS A O 1
ATOM 688 N N . VAL A 1 87 ? -11.462 5.897 3.764 1.00 73.00 87 VAL A N 1
ATOM 689 C CA . VAL A 1 87 ? -10.774 6.513 2.637 1.00 73.00 87 VAL A CA 1
ATOM 690 C C . VAL A 1 87 ? -9.358 5.966 2.626 1.00 73.00 87 VAL A C 1
ATOM 692 O O . VAL A 1 87 ? -8.690 5.958 3.654 1.00 73.00 87 VAL A O 1
ATOM 695 N N . VAL A 1 88 ? -8.927 5.462 1.473 1.00 72.81 88 VAL A N 1
ATOM 696 C CA . VAL A 1 88 ? -7.590 4.905 1.277 1.00 72.81 88 VAL A CA 1
ATOM 697 C C . VAL A 1 88 ? -6.832 5.819 0.329 1.00 72.81 88 VAL A C 1
ATOM 699 O O . VAL A 1 88 ? -7.219 5.971 -0.830 1.00 72.81 88 VAL A O 1
ATOM 702 N N . ASP A 1 89 ? -5.746 6.393 0.828 1.00 76.69 89 ASP A N 1
ATOM 703 C CA . ASP A 1 89 ? -4.817 7.203 0.058 1.00 76.69 89 ASP A CA 1
ATOM 704 C C . ASP A 1 89 ? -3.652 6.315 -0.365 1.00 76.69 89 ASP A C 1
ATOM 706 O O . ASP A 1 89 ? -2.957 5.734 0.460 1.00 76.69 89 ASP A O 1
ATOM 710 N N . VAL A 1 90 ? -3.437 6.162 -1.665 1.00 77.81 90 VAL A N 1
ATOM 711 C CA . VAL A 1 90 ? -2.336 5.356 -2.203 1.00 77.81 90 VAL A CA 1
ATOM 712 C C . VAL A 1 90 ? -1.581 6.157 -3.242 1.00 77.81 90 VAL A C 1
ATOM 714 O O . VAL A 1 90 ? -2.177 6.923 -3.982 1.00 77.81 90 VAL A O 1
ATOM 717 N N . ASN A 1 91 ? -0.275 5.950 -3.318 1.00 83.19 91 ASN A N 1
ATOM 718 C CA . ASN A 1 91 ? 0.592 6.321 -4.429 1.00 83.19 91 ASN A CA 1
ATOM 719 C C . ASN A 1 91 ? 1.609 5.193 -4.591 1.00 83.19 91 ASN A C 1
ATOM 721 O O . ASN A 1 91 ? 2.776 5.300 -4.212 1.00 83.19 91 ASN A O 1
ATOM 725 N N . LEU A 1 92 ? 1.119 4.062 -5.093 1.00 85.81 92 LEU A N 1
ATOM 726 C CA . LEU A 1 92 ? 1.892 2.839 -5.221 1.00 85.81 92 LEU A CA 1
ATOM 727 C C . LEU A 1 92 ? 2.441 2.699 -6.627 1.00 85.81 92 LEU A C 1
ATOM 729 O O . LEU A 1 92 ? 1.754 2.974 -7.612 1.00 85.81 92 LEU A O 1
ATOM 733 N N . TYR A 1 93 ? 3.661 2.183 -6.706 1.00 87.50 93 TYR A N 1
ATOM 734 C CA . TYR A 1 93 ? 4.333 1.896 -7.959 1.00 87.50 93 TYR A CA 1
ATOM 735 C C . TYR A 1 93 ? 4.589 0.398 -8.090 1.00 87.50 93 TYR A C 1
ATOM 737 O O . TYR A 1 93 ? 4.665 -0.342 -7.105 1.00 87.50 93 TYR A O 1
ATOM 745 N N . LYS A 1 94 ? 4.707 -0.042 -9.336 1.00 89.12 94 LYS A N 1
ATOM 746 C CA . LYS A 1 94 ? 5.228 -1.352 -9.707 1.00 89.12 94 LYS A CA 1
ATOM 747 C C . LYS A 1 94 ? 6.753 -1.348 -9.645 1.00 89.12 94 LYS A C 1
ATOM 749 O O . LYS A 1 94 ? 7.385 -0.291 -9.630 1.00 89.12 94 LYS A O 1
ATOM 754 N N . ALA A 1 95 ? 7.362 -2.530 -9.706 1.00 85.81 95 ALA A N 1
ATOM 755 C CA . ALA A 1 95 ? 8.823 -2.670 -9.707 1.00 85.81 95 ALA A CA 1
ATOM 756 C C . ALA A 1 95 ? 9.526 -1.911 -10.857 1.00 85.81 95 ALA A C 1
ATOM 758 O O . ALA A 1 95 ? 10.689 -1.534 -10.736 1.00 85.81 95 ALA A O 1
ATOM 759 N N . ASN A 1 96 ? 8.822 -1.680 -11.970 1.00 86.94 96 ASN A N 1
ATOM 760 C CA . ASN A 1 96 ? 9.315 -0.945 -13.140 1.00 86.94 96 ASN A CA 1
ATOM 761 C C . ASN A 1 96 ? 9.106 0.585 -13.057 1.00 86.94 96 ASN A C 1
ATOM 763 O O . ASN A 1 96 ? 9.448 1.285 -14.007 1.00 86.94 96 ASN A O 1
ATOM 767 N N . GLY A 1 97 ? 8.539 1.105 -11.962 1.00 84.62 97 GLY A N 1
ATOM 768 C CA . GLY A 1 97 ? 8.259 2.533 -11.776 1.00 84.62 97 GLY A CA 1
ATOM 769 C C . GLY A 1 97 ? 6.941 3.028 -12.386 1.00 84.62 97 GLY A C 1
ATOM 770 O O . GLY A 1 97 ? 6.643 4.217 -12.289 1.00 84.62 97 GLY A O 1
ATOM 771 N N . GLU A 1 98 ? 6.127 2.157 -12.990 1.00 90.06 98 GLU A N 1
ATOM 772 C CA . GLU A 1 98 ? 4.763 2.508 -13.407 1.00 90.06 98 GLU A CA 1
ATOM 773 C C . GLU A 1 98 ? 3.832 2.641 -12.196 1.00 90.06 98 GLU A C 1
ATOM 775 O O . GLU A 1 98 ? 4.000 1.947 -11.193 1.00 90.06 98 GLU A O 1
ATOM 780 N N . LEU A 1 99 ? 2.805 3.489 -12.299 1.00 88.75 99 LEU A N 1
ATOM 781 C CA . LEU A 1 99 ? 1.774 3.599 -11.266 1.00 88.75 99 LEU A CA 1
ATOM 782 C C . LEU A 1 99 ? 0.969 2.298 -11.167 1.00 88.75 99 LEU A C 1
ATOM 784 O O . LEU A 1 99 ? 0.398 1.810 -12.143 1.00 88.75 99 LEU A O 1
ATOM 788 N N . ALA A 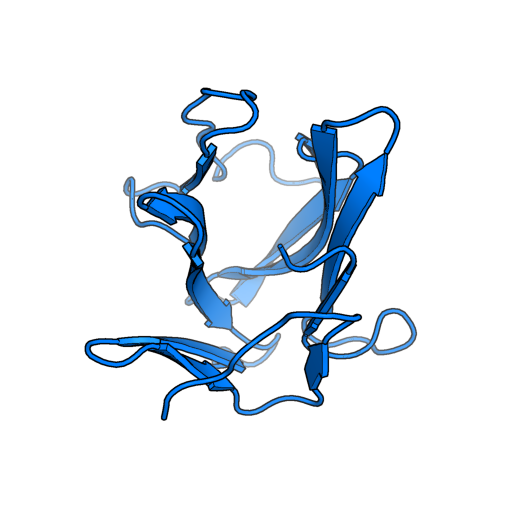1 100 ? 0.911 1.750 -9.959 1.00 88.62 100 ALA A N 1
ATOM 789 C CA . ALA A 1 100 ? 0.084 0.607 -9.612 1.00 88.62 100 ALA A CA 1
ATOM 790 C C . ALA A 1 100 ? -1.299 1.039 -9.134 1.00 88.62 100 ALA A C 1
ATOM 792 O O . ALA A 1 100 ? -2.300 0.460 -9.546 1.00 88.62 100 ALA A O 1
ATOM 793 N N . ALA A 1 101 ? -1.349 2.048 -8.269 1.00 87.38 101 ALA A N 1
ATOM 794 C CA . ALA A 1 101 ? -2.582 2.640 -7.779 1.00 87.38 101 ALA A CA 1
ATOM 795 C C . ALA A 1 101 ? -2.302 4.054 -7.273 1.00 87.38 101 ALA A C 1
ATOM 797 O O . ALA A 1 101 ? -1.229 4.306 -6.719 1.00 87.38 101 ALA A O 1
ATOM 798 N N . HIS A 1 102 ? -3.264 4.955 -7.441 1.00 86.38 102 HIS A N 1
ATOM 799 C CA . HIS A 1 102 ? -3.182 6.297 -6.882 1.00 86.38 102 HIS A CA 1
ATOM 800 C C . HIS A 1 102 ? -4.533 6.777 -6.329 1.00 86.38 102 HIS A C 1
ATOM 802 O O . HIS A 1 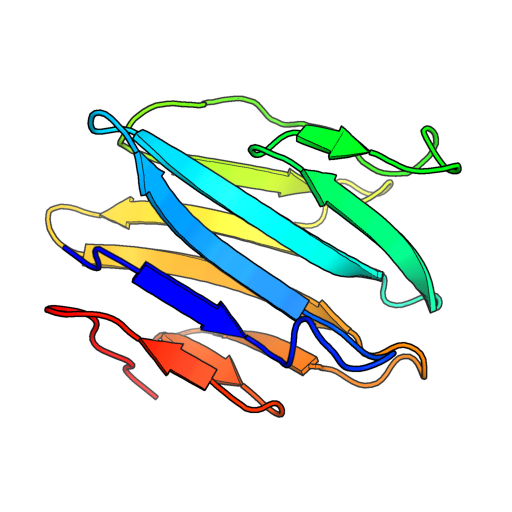102 ? -5.595 6.381 -6.815 1.00 86.38 102 HIS A O 1
ATOM 808 N N . GLY A 1 103 ? -4.491 7.629 -5.306 1.00 75.69 103 GLY A N 1
ATOM 809 C CA . GLY A 1 103 ? -5.648 8.356 -4.787 1.00 75.69 103 GLY A CA 1
ATOM 810 C C . GLY A 1 103 ? -6.024 9.535 -5.689 1.00 75.69 103 GLY A C 1
ATOM 811 O O . GLY A 1 103 ? -5.193 10.061 -6.435 1.00 75.69 103 GLY A O 1
ATOM 812 N N . GLY A 1 104 ? -7.289 9.950 -5.647 1.00 65.12 104 GLY A N 1
ATOM 813 C CA . GLY A 1 104 ? -7.807 11.089 -6.401 1.00 65.12 104 GLY A CA 1
ATOM 814 C C . GLY A 1 104 ? -9.148 11.589 -5.863 1.00 65.12 104 GLY A C 1
ATOM 815 O O . GLY A 1 104 ? -9.765 10.975 -4.991 1.00 65.12 104 GLY A O 1
ATOM 816 N N . GLN A 1 105 ? -9.620 12.723 -6.391 1.00 57.84 105 GLN A N 1
ATOM 817 C CA . GLN A 1 105 ? -10.969 13.203 -6.087 1.00 57.84 105 GLN A CA 1
ATOM 818 C C . GLN A 1 105 ? -11.991 12.197 -6.614 1.00 57.84 105 GLN A C 1
ATOM 820 O O . GLN A 1 105 ? -12.140 12.042 -7.821 1.00 57.84 105 GLN A O 1
ATOM 825 N N . GLY A 1 106 ? -12.682 11.523 -5.698 1.00 59.38 106 GLY A N 1
ATOM 826 C CA . GLY A 1 106 ? -13.660 10.494 -6.032 1.00 59.38 106 GLY A CA 1
ATOM 827 C C . GLY A 1 106 ? -13.230 9.077 -5.675 1.00 59.38 106 GLY A C 1
ATOM 828 O O . GLY A 1 106 ? -14.085 8.215 -5.733 1.00 59.38 106 GLY A O 1
ATOM 829 N N . GLY A 1 107 ? -11.993 8.825 -5.233 1.00 66.12 107 GLY A N 1
ATOM 830 C CA . GLY A 1 107 ? -11.573 7.506 -4.750 1.00 66.12 107 GLY A CA 1
ATOM 831 C C . GLY A 1 107 ? -10.208 7.065 -5.271 1.00 66.12 107 GLY A C 1
ATOM 832 O O . GLY A 1 107 ? -9.399 7.871 -5.729 1.00 66.12 107 GLY A O 1
ATOM 833 N N . MET A 1 108 ? -9.941 5.765 -5.165 1.00 77.12 108 MET A N 1
ATOM 834 C CA . MET A 1 108 ? -8.693 5.147 -5.608 1.00 77.12 108 MET A CA 1
ATOM 835 C C . MET A 1 108 ? -8.836 4.615 -7.035 1.00 77.12 108 MET A C 1
ATOM 837 O O . MET A 1 108 ? -9.723 3.808 -7.318 1.00 77.12 108 MET A O 1
ATOM 841 N N . VAL A 1 109 ? -7.892 4.975 -7.903 1.00 81.25 109 VAL A N 1
ATOM 842 C CA . VAL A 1 109 ? -7.721 4.362 -9.224 1.00 81.25 109 VAL A CA 1
ATOM 843 C C . VAL A 1 109 ? -6.656 3.275 -9.123 1.00 81.25 109 VAL A C 1
ATOM 845 O O . VAL A 1 109 ? -5.556 3.518 -8.629 1.00 81.25 109 VAL A O 1
ATOM 848 N N . SER A 1 110 ? -6.978 2.067 -9.590 1.00 84.69 110 SER A N 1
ATOM 849 C CA . SER A 1 110 ? -6.072 0.914 -9.561 1.00 84.69 110 SER A CA 1
ATOM 850 C C . SER A 1 110 ? -5.776 0.392 -10.966 1.00 84.69 110 SER A C 1
ATOM 852 O O . SER A 1 110 ? -6.680 0.199 -11.779 1.00 84.69 110 SER A O 1
ATOM 854 N N . HIS A 1 111 ? -4.500 0.122 -11.233 1.00 87.25 111 HIS A N 1
ATOM 855 C CA . HIS A 1 111 ? -3.974 -0.489 -12.459 1.00 87.25 111 HIS A CA 1
ATOM 856 C C . HIS A 1 111 ? -3.474 -1.923 -12.224 1.00 87.25 111 HIS A C 1
ATOM 858 O O . HIS A 1 111 ? -2.746 -2.487 -13.048 1.00 87.25 111 HIS A O 1
ATOM 864 N N . VAL A 1 112 ? -3.842 -2.507 -11.082 1.00 85.81 112 VAL A N 1
ATOM 865 C CA . VAL A 1 112 ? -3.497 -3.867 -10.661 1.00 85.81 112 VAL A CA 1
ATOM 866 C C . VAL A 1 112 ? -4.754 -4.616 -10.203 1.00 85.81 112 VAL A C 1
ATOM 868 O O . VAL A 1 112 ? -5.777 -3.989 -9.906 1.00 85.81 112 VAL A O 1
ATOM 871 N N . PRO A 1 113 ? -4.723 -5.962 -10.135 1.00 87.31 113 PRO A N 1
ATOM 872 C CA . PRO A 1 113 ? -5.819 -6.722 -9.547 1.00 87.31 113 PRO A CA 1
ATOM 873 C C . PRO A 1 113 ? -6.191 -6.166 -8.171 1.00 87.31 113 PRO A C 1
ATOM 875 O O . PRO A 1 113 ? -5.314 -5.848 -7.376 1.00 87.31 113 PRO A O 1
ATOM 878 N N . THR A 1 114 ? -7.485 -6.002 -7.915 1.00 82.94 114 THR A N 1
ATOM 879 C CA . THR A 1 114 ? -7.987 -5.382 -6.683 1.00 82.94 114 THR A CA 1
ATOM 880 C C . THR A 1 114 ? -9.129 -6.220 -6.133 1.00 82.94 114 THR A C 1
ATOM 882 O O . THR A 1 114 ? -10.005 -6.642 -6.891 1.00 82.94 114 THR A O 1
ATOM 885 N N . LYS A 1 115 ? -9.134 -6.459 -4.821 1.00 82.31 115 LYS A N 1
ATOM 886 C CA . LYS A 1 115 ? -10.231 -7.123 -4.115 1.00 82.31 115 LYS A CA 1
ATOM 887 C C . LYS A 1 115 ? -10.655 -6.282 -2.925 1.00 82.31 115 LYS A C 1
ATOM 889 O O . LYS A 1 115 ? -9.821 -5.751 -2.200 1.00 82.31 115 LYS A O 1
ATOM 894 N N . LEU A 1 116 ? -11.960 -6.219 -2.703 1.00 73.94 116 LEU A N 1
ATOM 895 C CA . LEU A 1 116 ? -12.542 -5.612 -1.516 1.00 73.94 116 LEU A CA 1
ATOM 896 C C . LEU A 1 116 ? -13.434 -6.620 -0.807 1.00 73.94 116 LEU A C 1
ATOM 898 O O . LEU A 1 116 ? -14.169 -7.379 -1.443 1.00 73.94 116 LEU A O 1
ATOM 902 N N . GLY A 1 117 ? -13.344 -6.612 0.516 1.00 65.00 117 GLY A N 1
ATOM 903 C CA . GLY A 1 117 ? -14.221 -7.341 1.412 1.00 65.00 117 GLY A CA 1
ATOM 904 C C . GLY A 1 117 ? -15.612 -6.718 1.501 1.00 65.00 117 GLY A C 1
ATOM 905 O O . GLY A 1 117 ? -16.009 -5.848 0.718 1.00 65.00 117 GLY A O 1
ATOM 906 N N . ARG A 1 118 ? -16.397 -7.180 2.471 1.00 58.28 118 ARG A N 1
ATOM 907 C CA . ARG A 1 118 ? -17.779 -6.727 2.641 1.00 58.28 118 ARG A CA 1
ATOM 908 C C . ARG A 1 118 ? -17.799 -5.248 3.040 1.00 58.28 118 ARG A C 1
ATOM 910 O O . ARG A 1 118 ? -17.033 -4.801 3.887 1.00 58.28 118 ARG A O 1
ATOM 917 N N . ASN A 1 119 ? -18.746 -4.498 2.470 1.00 55.88 119 ASN A N 1
ATOM 918 C CA . ASN A 1 119 ? -18.965 -3.065 2.719 1.00 55.88 119 ASN A CA 1
ATOM 919 C C . ASN A 1 119 ? -17.827 -2.117 2.274 1.00 55.88 119 ASN A C 1
ATOM 921 O O . ASN A 1 119 ? -17.696 -1.029 2.847 1.00 55.88 119 ASN A O 1
ATOM 925 N N . GLY A 1 120 ? -17.021 -2.507 1.282 1.00 50.28 120 GLY A N 1
ATOM 926 C CA . GLY A 1 120 ? -16.176 -1.582 0.520 1.00 50.28 120 GLY A CA 1
ATOM 927 C C . GLY A 1 120 ? -16.957 -0.945 -0.637 1.00 50.28 120 GLY A C 1
ATOM 928 O O . GLY A 1 120 ? -17.714 -1.636 -1.317 1.00 50.28 120 GLY A O 1
ATOM 929 N N . ILE A 1 121 ? -16.794 0.361 -0.862 1.00 41.84 121 ILE A N 1
ATOM 930 C CA . ILE A 1 121 ? -17.305 1.063 -2.050 1.00 41.84 121 ILE A CA 1
ATOM 931 C C . ILE A 1 121 ? -16.091 1.666 -2.762 1.00 41.84 121 ILE A C 1
ATOM 933 O O . ILE A 1 121 ? -15.390 2.478 -2.166 1.00 41.84 121 ILE A O 1
ATOM 937 N N . ILE A 1 122 ? -15.845 1.271 -4.017 1.00 43.69 122 ILE A N 1
ATOM 938 C CA . ILE A 1 122 ? -14.951 2.007 -4.924 1.00 43.69 122 ILE A CA 1
ATOM 939 C C . ILE A 1 122 ? -15.828 3.026 -5.630 1.00 43.69 122 ILE A C 1
ATOM 941 O O . ILE A 1 122 ? -16.746 2.646 -6.357 1.00 43.69 122 ILE A O 1
ATOM 945 N N . ILE A 1 123 ? -15.568 4.301 -5.386 1.00 34.50 123 ILE A N 1
ATOM 946 C CA . ILE A 1 123 ? -16.065 5.365 -6.248 1.00 34.50 123 ILE A CA 1
ATOM 947 C C . ILE A 1 123 ? -14.909 5.660 -7.218 1.00 34.50 123 ILE A C 1
ATOM 949 O O . ILE A 1 123 ? -13.741 5.624 -6.824 1.00 34.50 123 ILE A O 1
ATOM 953 N N . GLY A 1 124 ? -15.236 5.773 -8.502 1.00 31.92 124 GLY A N 1
ATOM 954 C CA . GLY A 1 124 ? -14.298 6.025 -9.596 1.00 31.92 124 GLY A CA 1
ATOM 955 C C . GLY A 1 124 ? -14.720 7.241 -10.394 1.00 31.92 124 GLY A C 1
ATOM 956 O O . GLY A 1 124 ? -15.884 7.675 -10.221 1.00 31.92 124 GLY A O 1
#

Sequence (124 aa):
MCDYFELGNSSGNDVWLEGRIVEGEFVFNGRLYLKNGKLGTLIDSFPKGPVQEGWTQRRKLDADGY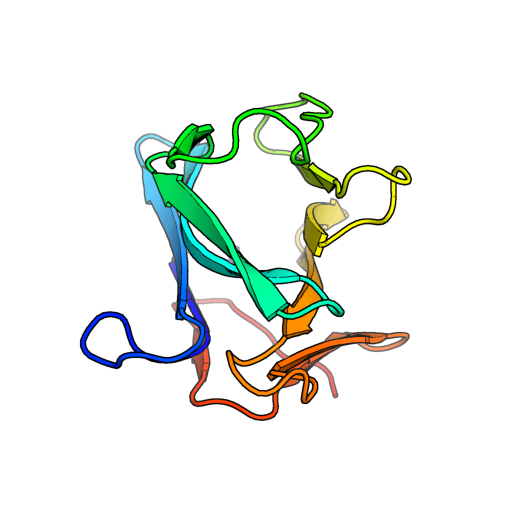ELLDEHGEVIFGYHVDGKICVVDVNLYKANGELAAHGGQGGMVSHVPTKLGRNGIIIG